Protein AF-A0A1K1LHS2-F1 (afdb_monomer)

Sequence (105 aa):
MDLEDQWKLARVIEHGNHTNLCVLIGCPDAESSQIQAETVSTGDPSLSGPLTGKPLRLRVMHIVEPEAAAFFSPRAFEKYILPAIHRLDKEAICQRMHDIRKKNG

Radius of gyration: 14.04 Å; Cα contacts (8 Å, |Δi|>4): 134; chains: 1; bounding box: 34×28×40 Å

pLDDT: mean 88.98, std 8.89, range [63.91, 98.31]

Secondary structure (DSSP, 8-state):
--HHHHHHHHHHHHHS-GGG-EEEE--SSHHHHHHHHHHHHT-BSSSSSTTBT-----EEEETTSGGGGGGS-HHHIIIIIHHHHTTS-HHHHHHHHHHHHHHH-

InterPro domains:
  IPR006812 Glycine reductase complex selenoprotein A [PF04723] (1-101)

Mean predicted aligned error: 4.36 Å

Organism: NCBI:txid901

Foldseek 3Di:
DDQVVLVVVLVCLVVDDQVPAEAEDEDQAQVRLLQVQCCQQQNHCDPDHPRHRDRSNHHYDYCLPPVNCVVDDVVCCVPPPVVSSVNGPSVSNVVSSVVNVVVRD

Structure (mmCIF, N/CA/C/O backbone):
data_AF-A0A1K1LHS2-F1
#
_entry.id   AF-A0A1K1LHS2-F1
#
loop_
_atom_site.group_PDB
_atom_site.id
_atom_site.type_symbol
_atom_site.label_atom_id
_atom_site.label_alt_id
_atom_site.label_comp_id
_atom_site.label_asym_id
_atom_site.label_entity_id
_atom_site.label_seq_id
_atom_site.pdbx_PDB_ins_code
_atom_site.Cartn_x
_atom_site.Cartn_y
_atom_site.Cartn_z
_atom_site.occupancy
_atom_site.B_iso_or_equiv
_atom_site.auth_seq_id
_atom_site.auth_comp_id
_atom_site.auth_asym_id
_atom_site.auth_atom_id
_atom_site.pdbx_PDB_model_num
ATOM 1 N N . MET A 1 1 ? 0.882 8.073 3.840 1.00 79.25 1 MET A N 1
ATOM 2 C CA . MET A 1 1 ? -0.439 8.678 3.612 1.00 79.25 1 MET A CA 1
ATOM 3 C C . MET A 1 1 ? -0.498 9.934 4.448 1.00 79.25 1 MET A C 1
ATOM 5 O O . MET A 1 1 ? -0.372 9.832 5.663 1.00 79.25 1 MET A O 1
ATOM 9 N N . ASP A 1 2 ? -0.554 11.096 3.810 1.00 86.00 2 ASP A N 1
ATOM 10 C CA . ASP A 1 2 ? -0.635 12.367 4.533 1.00 86.00 2 ASP A CA 1
ATOM 11 C C . ASP A 1 2 ? -2.085 12.696 4.932 1.00 86.00 2 ASP A C 1
ATOM 13 O O . ASP A 1 2 ? -3.017 11.946 4.637 1.00 86.00 2 ASP A O 1
ATOM 17 N N . LEU A 1 3 ? -2.288 13.816 5.633 1.00 86.25 3 LEU A N 1
ATOM 18 C CA . LEU A 1 3 ? -3.624 14.234 6.063 1.00 86.25 3 LEU A CA 1
ATOM 19 C C . LEU A 1 3 ? -4.553 14.544 4.882 1.00 86.25 3 LEU A C 1
ATOM 21 O O . LEU A 1 3 ? -5.756 14.314 4.988 1.00 86.25 3 LEU A O 1
ATOM 25 N N . GLU A 1 4 ? -4.032 15.060 3.769 1.00 88.62 4 GLU A N 1
ATOM 26 C CA . GLU A 1 4 ? -4.852 15.397 2.606 1.00 88.62 4 GLU A CA 1
ATOM 27 C C . GLU A 1 4 ? -5.422 14.128 1.957 1.00 88.62 4 GLU A C 1
ATOM 29 O O . GLU A 1 4 ? -6.622 14.063 1.666 1.00 88.62 4 GLU A O 1
ATOM 34 N N . ASP A 1 5 ? -4.593 13.097 1.802 1.00 86.88 5 ASP A N 1
ATOM 35 C CA . ASP A 1 5 ? -5.001 11.772 1.337 1.00 86.88 5 ASP A CA 1
ATOM 36 C C . ASP A 1 5 ? -6.062 11.159 2.254 1.00 86.88 5 ASP A C 1
ATOM 38 O O . ASP A 1 5 ? -7.081 10.642 1.784 1.00 86.88 5 ASP A O 1
ATOM 42 N N . GLN A 1 6 ? -5.862 11.266 3.570 1.00 86.31 6 GLN A N 1
ATOM 43 C CA . GLN A 1 6 ? -6.818 10.774 4.557 1.00 86.31 6 GLN A CA 1
ATOM 44 C C . GLN A 1 6 ? -8.182 11.465 4.432 1.00 86.31 6 GLN A C 1
ATOM 46 O O . GLN A 1 6 ? -9.217 10.796 4.472 1.00 86.31 6 GLN A O 1
ATOM 51 N N . TRP A 1 7 ? -8.211 12.787 4.234 1.00 88.50 7 TRP A N 1
ATOM 52 C CA . TRP A 1 7 ? -9.456 13.535 4.031 1.00 88.50 7 TRP A CA 1
ATOM 53 C C . TRP A 1 7 ? -10.158 13.158 2.729 1.00 88.50 7 TRP A C 1
ATOM 55 O O . TRP A 1 7 ? -11.381 12.999 2.715 1.00 88.50 7 TRP A O 1
ATOM 65 N N . LYS A 1 8 ? -9.410 12.984 1.636 1.00 88.62 8 LYS A N 1
ATOM 66 C CA . LYS A 1 8 ? -9.974 12.520 0.359 1.00 88.62 8 LYS A CA 1
ATOM 67 C C . LYS A 1 8 ? -10.607 11.143 0.516 1.00 88.62 8 LYS A C 1
ATOM 69 O O . LYS A 1 8 ? -11.744 10.947 0.088 1.00 88.62 8 LYS A O 1
ATOM 74 N N . LEU A 1 9 ? -9.904 10.219 1.169 1.00 87.62 9 LEU A N 1
ATOM 75 C CA . LEU A 1 9 ? -10.408 8.874 1.413 1.00 87.62 9 LEU A CA 1
ATOM 76 C C . LEU A 1 9 ? -11.663 8.902 2.294 1.00 87.62 9 LEU A C 1
ATOM 78 O O . LEU A 1 9 ? -12.662 8.295 1.925 1.00 87.62 9 LEU A O 1
ATOM 82 N N . ALA A 1 10 ? -11.657 9.662 3.392 1.00 86.94 10 ALA A N 1
ATOM 83 C CA . ALA A 1 10 ? -12.819 9.807 4.269 1.00 86.94 10 ALA A CA 1
ATOM 84 C C . ALA A 1 10 ? -14.063 10.304 3.512 1.00 86.94 10 ALA A C 1
ATOM 86 O O . ALA A 1 10 ? -15.142 9.741 3.672 1.00 86.94 10 ALA A O 1
ATOM 87 N N . ARG A 1 11 ? -13.910 11.281 2.607 1.00 86.94 11 ARG A N 1
ATOM 88 C CA . ARG A 1 11 ? -15.021 11.773 1.773 1.00 86.94 11 ARG A CA 1
ATOM 89 C C . ARG A 1 11 ? -15.536 10.722 0.789 1.00 86.94 11 ARG A C 1
ATOM 91 O O . ARG A 1 11 ? -16.742 10.605 0.596 1.00 86.94 11 ARG A O 1
ATOM 98 N N . VAL A 1 12 ? -14.647 9.951 0.158 1.00 87.25 12 VAL A N 1
ATOM 99 C CA . VAL A 1 12 ? -15.047 8.842 -0.734 1.00 87.25 12 VAL A CA 1
ATOM 100 C C . VAL A 1 12 ? -15.806 7.773 0.045 1.00 87.25 12 VAL A C 1
ATOM 102 O O . VAL A 1 12 ? -16.800 7.243 -0.446 1.00 87.25 12 VAL A O 1
ATOM 105 N N . ILE A 1 13 ? -15.351 7.484 1.262 1.00 84.81 13 ILE A N 1
ATOM 106 C CA . ILE A 1 13 ? -15.989 6.541 2.170 1.00 84.81 13 ILE A CA 1
ATOM 107 C C . ILE A 1 13 ? -17.397 7.019 2.563 1.00 84.81 13 ILE A C 1
ATOM 109 O O . ILE A 1 13 ? -18.343 6.254 2.427 1.00 84.81 13 ILE A O 1
ATOM 113 N N . GLU A 1 14 ? -17.556 8.274 2.996 1.00 83.38 14 GLU A N 1
ATOM 114 C CA . GLU A 1 14 ? -18.852 8.844 3.411 1.00 83.38 14 GLU A CA 1
ATOM 115 C C . GLU A 1 14 ? -19.908 8.824 2.298 1.00 83.38 14 GLU A C 1
ATOM 117 O O . GLU A 1 14 ? -21.099 8.658 2.565 1.00 83.38 14 GLU A O 1
ATOM 122 N N . HIS A 1 15 ? -19.484 8.994 1.045 1.00 79.06 15 HIS A N 1
ATOM 123 C CA . HIS A 1 15 ? -20.377 9.003 -0.114 1.00 79.06 15 HIS A CA 1
ATOM 124 C C . HIS A 1 15 ? -20.548 7.628 -0.781 1.00 79.06 15 HIS A C 1
ATOM 126 O O . HIS A 1 15 ? -21.400 7.479 -1.659 1.00 79.06 15 HIS A O 1
ATOM 132 N N . GLY A 1 16 ? -19.742 6.633 -0.405 1.00 68.88 16 GLY A N 1
ATOM 133 C CA . GLY A 1 16 ? -19.696 5.317 -1.035 1.00 68.88 16 GLY A CA 1
ATOM 134 C C . GLY A 1 16 ? -20.267 4.204 -0.157 1.00 68.88 16 GLY A C 1
ATOM 135 O O . GLY A 1 16 ? -20.295 4.285 1.066 1.00 68.88 16 GLY A O 1
ATOM 136 N N . ASN A 1 17 ? -20.678 3.096 -0.778 1.00 67.69 17 ASN A N 1
ATOM 137 C CA . ASN A 1 17 ? -20.906 1.864 -0.027 1.00 67.69 17 ASN A CA 1
ATOM 138 C C . ASN A 1 17 ? -19.550 1.182 0.222 1.00 67.69 17 ASN A C 1
ATOM 140 O O . ASN A 1 17 ? -18.947 0.642 -0.711 1.00 67.69 17 ASN A O 1
ATOM 144 N N . HIS A 1 18 ? -19.079 1.216 1.471 1.00 66.88 18 HIS A N 1
ATOM 145 C CA . HIS A 1 18 ? -17.769 0.712 1.908 1.00 66.88 18 HIS A CA 1
ATOM 146 C C . HIS A 1 18 ? -17.432 -0.694 1.380 1.00 66.88 18 HIS A C 1
ATOM 148 O O . HIS A 1 18 ? -16.271 -0.988 1.107 1.00 66.88 18 HIS A O 1
ATOM 154 N N . THR A 1 19 ? -18.433 -1.564 1.197 1.00 69.62 19 THR A N 1
ATOM 155 C CA . THR A 1 19 ? -18.234 -2.957 0.760 1.00 69.62 19 THR A CA 1
ATOM 156 C C . THR A 1 19 ? -17.683 -3.084 -0.663 1.00 69.62 19 THR A C 1
ATOM 158 O O . THR A 1 19 ? -17.058 -4.092 -0.997 1.00 69.62 19 THR A O 1
ATOM 161 N N . ASN A 1 20 ? -17.878 -2.063 -1.502 1.00 79.62 20 ASN A N 1
ATOM 162 C CA . ASN A 1 20 ? -17.435 -2.059 -2.898 1.00 79.62 20 ASN A CA 1
ATOM 163 C C . ASN A 1 20 ? -16.150 -1.255 -3.128 1.00 79.62 20 ASN A C 1
ATOM 165 O O . ASN A 1 20 ? -15.721 -1.117 -4.272 1.00 79.62 20 ASN A O 1
ATOM 169 N N . LEU A 1 21 ? -15.518 -0.746 -2.069 1.00 85.81 21 LEU A N 1
ATOM 170 C CA . LEU A 1 21 ? -14.279 0.016 -2.173 1.00 85.81 21 LEU A CA 1
ATOM 171 C C . LEU A 1 21 ? -13.054 -0.886 -1.968 1.00 85.81 21 LEU A C 1
ATOM 173 O O . LEU A 1 21 ? -13.030 -1.767 -1.105 1.00 85.81 21 LEU A O 1
ATOM 177 N N . CYS A 1 22 ? -12.025 -0.650 -2.780 1.00 88.38 22 CYS A N 1
ATOM 178 C CA . CYS A 1 22 ? -10.698 -1.234 -2.629 1.00 88.38 22 CYS A CA 1
ATOM 179 C C . CYS A 1 22 ? -9.665 -0.117 -2.753 1.00 88.38 22 CYS A C 1
ATOM 181 O O . CYS A 1 22 ? -9.714 0.668 -3.701 1.00 88.38 22 CYS A O 1
ATOM 183 N N . VAL A 1 23 ? -8.731 -0.053 -1.811 1.00 91.56 23 VAL A N 1
ATOM 184 C CA . VAL A 1 23 ? -7.595 0.865 -1.863 1.00 91.56 23 VAL A CA 1
ATOM 185 C C . VAL A 1 23 ? -6.448 0.159 -2.571 1.00 91.56 23 VAL A C 1
ATOM 187 O O . VAL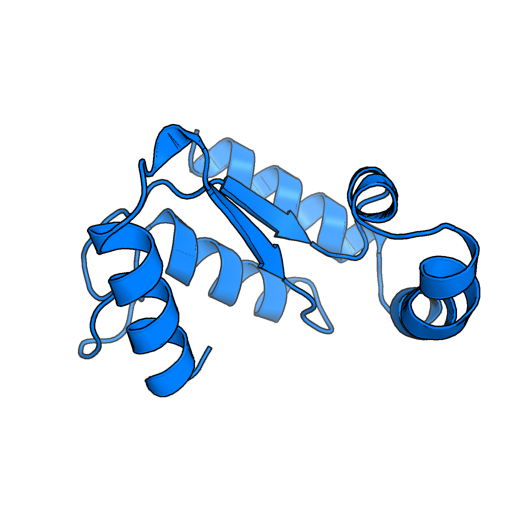 A 1 23 ? -6.039 -0.932 -2.175 1.00 91.56 23 VAL A O 1
ATOM 190 N N . LEU A 1 24 ? -5.940 0.785 -3.624 1.00 94.44 24 LEU A N 1
ATOM 191 C CA . LEU A 1 24 ? -4.751 0.341 -4.335 1.00 94.44 24 LEU A CA 1
ATOM 192 C C . LEU A 1 24 ? -3.562 1.194 -3.885 1.00 94.44 24 LEU A C 1
ATOM 194 O O . LEU A 1 24 ? -3.578 2.409 -4.076 1.00 94.44 24 LEU A O 1
ATOM 198 N N . ILE A 1 25 ? -2.547 0.563 -3.298 1.00 95.12 25 ILE A N 1
ATOM 199 C CA . ILE A 1 25 ? -1.335 1.231 -2.803 1.00 95.12 25 ILE A CA 1
ATOM 200 C C . ILE A 1 25 ? -0.110 0.890 -3.661 1.00 95.12 25 ILE A C 1
ATOM 202 O O . ILE A 1 25 ? -0.087 -0.116 -4.372 1.00 95.12 25 ILE A O 1
ATOM 206 N N . GLY A 1 26 ? 0.914 1.742 -3.602 1.00 95.00 26 GLY A N 1
ATOM 207 C CA . GLY A 1 26 ? 2.147 1.617 -4.388 1.00 95.00 26 GLY A CA 1
ATOM 208 C C . GLY A 1 26 ? 3.385 2.028 -3.602 1.00 95.00 26 GLY A C 1
ATOM 209 O O . GLY A 1 26 ? 4.172 2.847 -4.071 1.00 95.00 26 GLY A O 1
ATOM 210 N N . CYS A 1 27 ? 3.513 1.504 -2.387 1.00 95.69 27 CYS A N 1
ATOM 211 C CA . CYS A 1 27 ? 4.657 1.735 -1.518 1.00 95.69 27 CYS A CA 1
ATOM 212 C C . CYS A 1 27 ? 5.932 1.060 -2.068 1.00 95.69 27 CYS A C 1
ATOM 214 O O . CYS A 1 27 ? 5.855 0.068 -2.795 1.00 95.69 27 CYS A O 1
ATOM 216 N N . PRO A 1 28 ? 7.124 1.592 -1.751 1.00 96.00 28 PRO A N 1
ATOM 217 C CA . PRO A 1 28 ? 8.379 1.064 -2.284 1.00 96.00 28 PRO A CA 1
ATOM 218 C C . PRO A 1 28 ? 8.860 -0.229 -1.606 1.00 96.00 28 PRO A C 1
ATOM 220 O O . PRO A 1 28 ? 9.701 -0.924 -2.172 1.00 96.00 28 PRO A O 1
ATOM 223 N N . ASP A 1 29 ? 8.361 -0.565 -0.417 1.00 97.25 29 ASP A N 1
ATOM 224 C CA . ASP A 1 29 ? 8.842 -1.701 0.373 1.00 97.25 29 ASP A CA 1
ATOM 225 C C . ASP A 1 29 ? 7.729 -2.318 1.241 1.00 97.25 29 ASP A C 1
ATOM 227 O O . ASP A 1 29 ? 6.620 -1.787 1.350 1.00 97.25 29 ASP A O 1
ATOM 231 N N . ALA A 1 30 ? 8.017 -3.472 1.848 1.00 97.62 30 ALA A N 1
ATOM 232 C CA . ALA A 1 30 ? 7.049 -4.229 2.636 1.00 97.62 30 ALA A CA 1
ATOM 233 C C . ALA A 1 30 ? 6.604 -3.503 3.921 1.00 97.62 30 ALA A C 1
ATOM 235 O O . ALA A 1 30 ? 5.437 -3.597 4.304 1.00 97.62 30 ALA A O 1
ATOM 236 N N . GLU A 1 31 ? 7.498 -2.775 4.589 1.00 96.06 31 GLU A N 1
ATOM 237 C CA . GLU A 1 31 ? 7.194 -2.074 5.839 1.00 96.06 31 GLU A CA 1
ATOM 238 C C . GLU A 1 31 ? 6.280 -0.873 5.581 1.00 96.06 31 GLU A C 1
ATOM 240 O O . GLU A 1 31 ? 5.218 -0.747 6.196 1.00 96.06 31 GLU A O 1
ATOM 245 N N . SER A 1 32 ? 6.622 -0.038 4.601 1.00 95.06 32 SER A N 1
ATOM 246 C CA . SER A 1 32 ? 5.790 1.098 4.202 1.00 95.06 32 SER A CA 1
ATOM 247 C C . SER A 1 32 ? 4.450 0.655 3.603 1.00 95.06 32 SER A C 1
ATOM 249 O O . SER A 1 32 ? 3.428 1.314 3.825 1.00 95.06 32 SER A O 1
ATOM 251 N N . SER A 1 33 ? 4.414 -0.485 2.901 1.00 96.31 33 SER A N 1
ATOM 252 C CA . SER A 1 33 ? 3.166 -1.126 2.455 1.00 96.31 33 SER A CA 1
ATOM 253 C C . SER A 1 33 ? 2.287 -1.524 3.634 1.00 96.31 33 SER A C 1
ATOM 255 O O . SER A 1 33 ? 1.086 -1.251 3.614 1.00 96.31 33 SER A O 1
ATOM 257 N N . GLN A 1 34 ? 2.880 -2.119 4.676 1.00 94.75 34 GLN A N 1
ATOM 258 C CA . GLN A 1 34 ? 2.138 -2.503 5.870 1.00 94.75 34 GLN A CA 1
ATOM 259 C C . GLN A 1 34 ? 1.488 -1.302 6.535 1.00 94.75 34 GLN A C 1
ATOM 261 O O . GLN A 1 34 ? 0.290 -1.342 6.807 1.00 94.75 34 GLN A O 1
ATOM 266 N N . ILE A 1 35 ? 2.266 -0.252 6.786 1.00 92.69 35 ILE A N 1
ATOM 267 C CA . ILE A 1 35 ? 1.780 0.931 7.497 1.00 92.69 35 ILE A CA 1
ATOM 268 C C . ILE A 1 35 ? 0.568 1.514 6.765 1.00 92.69 35 ILE A C 1
ATOM 270 O O . ILE A 1 35 ? -0.467 1.748 7.381 1.00 92.69 35 ILE A O 1
ATOM 274 N N . GLN A 1 36 ? 0.649 1.683 5.439 1.00 92.06 36 GLN A N 1
ATOM 275 C CA . GLN A 1 36 ? -0.485 2.207 4.674 1.00 92.06 36 GLN A CA 1
ATOM 276 C C . GLN A 1 36 ? -1.680 1.253 4.649 1.00 92.06 36 GLN A C 1
ATOM 278 O O . GLN A 1 36 ? -2.816 1.714 4.753 1.00 92.06 36 GLN A O 1
ATOM 283 N N . ALA A 1 37 ? -1.441 -0.055 4.526 1.00 92.94 37 ALA A N 1
ATOM 284 C CA . ALA A 1 37 ? -2.497 -1.057 4.569 1.00 92.94 37 ALA A CA 1
ATOM 285 C C . ALA A 1 37 ? -3.252 -1.023 5.905 1.00 92.94 37 ALA A C 1
ATOM 287 O O . ALA A 1 37 ? -4.480 -0.974 5.896 1.00 92.94 37 ALA A O 1
ATOM 288 N N . GLU A 1 38 ? -2.536 -0.970 7.031 1.00 90.94 38 GLU A N 1
ATOM 289 C CA . GLU A 1 38 ? -3.123 -0.863 8.370 1.00 90.94 38 GLU A CA 1
ATOM 290 C C . GLU A 1 38 ? -3.874 0.468 8.550 1.00 90.94 38 GLU A C 1
ATOM 292 O O . GLU A 1 38 ? -5.024 0.455 9.000 1.00 90.94 38 GLU A O 1
ATOM 297 N N . THR A 1 39 ? -3.313 1.597 8.096 1.00 90.00 39 THR A N 1
ATOM 298 C CA . THR A 1 39 ? -3.990 2.908 8.132 1.00 90.00 39 THR A CA 1
ATOM 299 C C . THR A 1 39 ? -5.364 2.869 7.457 1.00 90.00 39 THR A C 1
ATOM 301 O O . THR A 1 39 ? -6.334 3.397 8.001 1.00 90.00 39 THR A O 1
ATOM 304 N N . VAL A 1 40 ? -5.486 2.226 6.291 1.00 88.88 40 VAL A N 1
ATOM 305 C CA . VAL A 1 40 ? -6.758 2.193 5.546 1.00 88.88 40 VAL A CA 1
ATOM 306 C C . VAL A 1 40 ? -7.689 1.049 5.947 1.00 88.88 40 VAL A C 1
ATOM 308 O O . VAL A 1 40 ? -8.877 1.112 5.640 1.00 88.88 40 VAL A O 1
ATOM 311 N N . SER A 1 41 ? -7.197 0.005 6.618 1.00 86.62 41 SER A N 1
ATOM 312 C CA . SER A 1 41 ? -8.032 -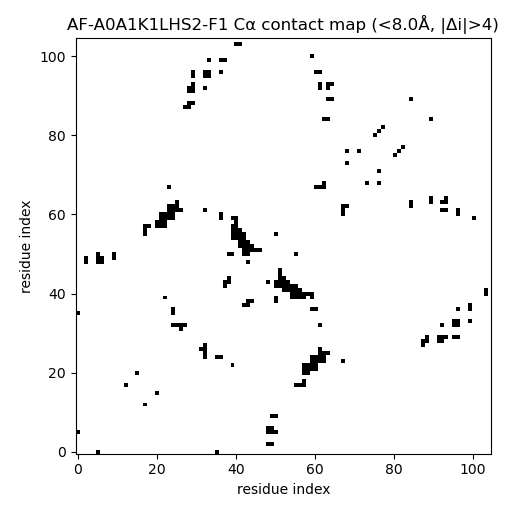1.120 7.060 1.00 86.62 41 SER A CA 1
ATOM 313 C C . SER A 1 41 ? -8.502 -0.966 8.504 1.00 86.62 41 SER A C 1
ATOM 315 O O . SER A 1 41 ? -9.698 -1.083 8.790 1.00 86.62 41 SER A O 1
ATOM 317 N N . THR A 1 42 ? -7.564 -0.712 9.416 1.00 86.06 42 THR A N 1
ATOM 318 C CA . THR A 1 42 ? -7.785 -0.672 10.869 1.00 86.06 42 THR A CA 1
ATOM 319 C C . THR A 1 42 ? -7.841 0.746 11.426 1.00 86.06 42 THR A C 1
ATOM 321 O O . THR A 1 42 ? -8.272 0.924 12.564 1.00 86.06 42 THR A O 1
ATOM 324 N N . GLY A 1 43 ? -7.487 1.736 10.608 1.00 86.06 43 GLY A N 1
ATOM 325 C CA . GLY A 1 43 ? -7.426 3.138 10.990 1.00 86.06 43 GLY A CA 1
ATOM 326 C C . GLY A 1 43 ? -5.991 3.585 11.235 1.00 86.06 43 GLY A C 1
ATOM 327 O O . GLY A 1 43 ? -5.098 2.774 11.486 1.00 86.06 43 GLY A O 1
ATOM 328 N N . ASP A 1 44 ? -5.776 4.893 11.143 1.00 84.12 44 ASP A N 1
ATOM 329 C CA . ASP A 1 44 ? -4.462 5.486 11.369 1.00 84.12 44 ASP A CA 1
ATOM 330 C C . ASP A 1 44 ? -4.077 5.378 12.861 1.00 84.12 44 ASP A C 1
ATOM 332 O O . ASP A 1 44 ? -4.897 5.740 13.716 1.00 84.12 44 ASP A O 1
ATOM 336 N N . PRO A 1 45 ? -2.870 4.877 13.202 1.00 72.50 45 PRO A N 1
ATOM 337 C CA . PRO A 1 45 ? -2.430 4.731 14.591 1.00 72.50 45 PRO A CA 1
ATOM 338 C C . PRO A 1 45 ? -2.038 6.062 15.252 1.00 72.50 45 PRO A C 1
ATOM 340 O O . PRO A 1 45 ? -1.800 6.097 16.461 1.00 72.50 45 PRO A O 1
ATOM 343 N N . SER A 1 46 ? -1.928 7.150 14.488 1.00 76.19 46 SER A N 1
ATOM 344 C CA . SER A 1 46 ? -1.664 8.479 15.033 1.00 76.19 46 SER A CA 1
ATOM 345 C C . SER A 1 46 ? -2.865 9.034 15.803 1.00 76.19 46 SER A C 1
ATOM 347 O O . SER A 1 46 ? -4.003 8.586 15.669 1.00 76.19 46 SER A O 1
ATOM 349 N N . LEU A 1 47 ? -2.608 10.054 16.625 1.00 65.06 47 LEU A N 1
ATOM 350 C CA . LEU A 1 47 ? -3.617 10.693 17.475 1.00 65.06 47 LEU A CA 1
ATOM 351 C C . LEU A 1 47 ? -4.491 11.721 16.732 1.00 65.06 47 LEU A C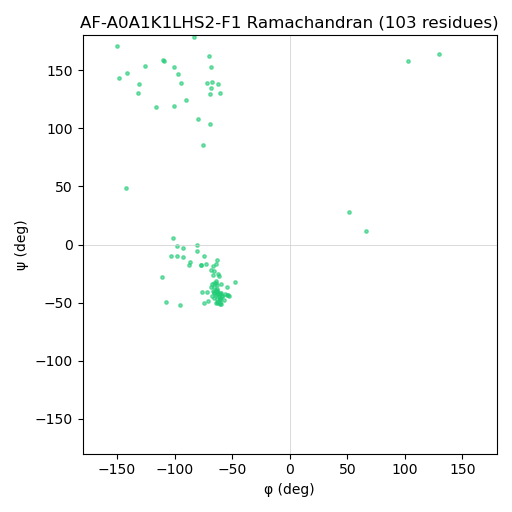 1
ATOM 353 O O . LEU A 1 47 ? -5.347 12.344 17.361 1.00 65.06 47 LEU A O 1
ATOM 357 N N . SER A 1 48 ? -4.274 11.950 15.433 1.00 76.00 48 SER A N 1
ATOM 358 C CA . SER A 1 48 ? -4.984 12.984 14.679 1.00 76.00 48 SER A CA 1
ATOM 359 C C . SER A 1 48 ? -5.187 12.624 13.209 1.00 76.00 48 SER A C 1
ATOM 361 O O . SER A 1 48 ? -4.316 12.070 12.552 1.00 76.00 48 SER A O 1
ATOM 363 N N . GLY A 1 49 ? -6.346 13.010 12.678 1.00 78.56 49 GLY A N 1
ATOM 364 C CA . GLY A 1 49 ? -6.718 12.765 11.289 1.00 78.56 49 GLY A CA 1
ATOM 365 C C . GLY A 1 49 ? -8.105 12.137 11.174 1.00 78.56 49 GLY A C 1
ATOM 366 O O . GLY A 1 49 ? -8.670 11.656 12.159 1.00 78.56 49 GLY A O 1
ATOM 367 N N . PRO A 1 50 ? -8.705 12.157 9.977 1.00 80.44 50 PRO A N 1
ATOM 368 C CA . PRO A 1 50 ? -10.063 11.659 9.781 1.00 80.44 50 PRO A CA 1
ATOM 369 C C . PRO A 1 50 ? -10.163 10.126 9.838 1.00 80.44 50 PRO A C 1
ATOM 371 O O . PRO A 1 50 ? -11.265 9.605 10.014 1.00 80.44 50 PRO A O 1
ATOM 374 N N . LEU A 1 51 ? -9.041 9.401 9.716 1.00 82.50 51 LEU A N 1
ATOM 375 C CA . LEU A 1 51 ? -9.003 7.933 9.789 1.00 82.50 51 LEU A CA 1
ATOM 376 C C . LEU A 1 51 ? -8.594 7.398 11.173 1.00 82.50 51 LEU A C 1
ATOM 378 O O . LEU A 1 51 ? -8.555 6.182 11.366 1.00 82.50 51 LEU A O 1
ATOM 382 N N . THR A 1 52 ? -8.288 8.270 12.139 1.00 79.69 52 THR A N 1
ATOM 383 C CA . THR A 1 52 ? -7.848 7.870 13.482 1.00 79.69 52 THR A CA 1
ATOM 384 C C . THR A 1 52 ? -8.913 7.042 14.201 1.00 79.69 52 THR A C 1
ATOM 386 O O . THR A 1 52 ? -10.077 7.440 14.299 1.00 79.69 52 THR A O 1
ATOM 389 N N . GLY A 1 53 ? -8.503 5.893 14.746 1.00 68.62 53 GLY A N 1
ATOM 390 C CA . GLY A 1 53 ? -9.308 5.090 15.677 1.00 68.62 53 GLY A CA 1
ATOM 391 C C . GLY A 1 53 ? -10.574 4.450 15.094 1.00 68.62 53 GLY A C 1
ATOM 392 O O . GLY A 1 53 ? -11.402 3.949 15.857 1.00 68.62 53 GLY A O 1
ATOM 393 N N . LYS A 1 54 ? -10.754 4.457 13.766 1.00 71.00 54 LYS A N 1
ATOM 394 C CA . LYS A 1 54 ? -11.912 3.851 13.097 1.00 71.00 54 LYS A CA 1
ATOM 395 C C . LYS A 1 54 ? -11.471 2.689 12.203 1.00 71.00 54 LYS A C 1
ATOM 397 O O . LYS A 1 54 ? -10.777 2.931 11.219 1.00 71.00 54 LYS A O 1
ATOM 402 N N . PRO A 1 55 ? -11.923 1.448 12.458 1.00 75.31 55 PRO A N 1
ATOM 403 C CA . PRO A 1 55 ? -11.729 0.361 11.510 1.00 75.31 55 PRO A CA 1
ATOM 404 C C . PRO A 1 55 ? -12.600 0.615 10.276 1.00 75.31 55 PRO A C 1
ATOM 406 O O . PRO A 1 55 ? -13.817 0.430 10.305 1.00 75.31 55 PRO A O 1
ATOM 409 N N . LEU A 1 56 ? -11.975 1.057 9.186 1.00 76.62 56 LEU A N 1
ATOM 410 C CA . LEU A 1 56 ? -12.659 1.389 7.932 1.00 76.62 56 LEU A CA 1
ATOM 411 C C . LEU A 1 56 ? -13.048 0.133 7.141 1.00 76.62 56 LEU A C 1
ATOM 413 O O . LEU A 1 56 ? -13.904 0.211 6.258 1.00 76.62 56 LEU A O 1
ATOM 417 N N . ARG A 1 57 ? -12.422 -1.013 7.467 1.00 77.62 57 ARG A N 1
ATOM 418 C CA . ARG A 1 57 ? -12.641 -2.334 6.849 1.00 77.62 57 ARG A CA 1
ATOM 419 C C . ARG A 1 57 ? -12.549 -2.310 5.321 1.00 77.62 57 ARG A C 1
ATOM 421 O O . ARG A 1 57 ? -13.178 -3.119 4.641 1.00 77.62 57 ARG A O 1
ATOM 428 N N . LEU A 1 58 ? -11.765 -1.381 4.779 1.00 86.44 58 LEU A N 1
ATOM 429 C CA . LEU A 1 58 ? -11.516 -1.320 3.350 1.00 86.44 58 LEU A CA 1
ATOM 430 C C . LEU A 1 58 ? -10.615 -2.477 2.940 1.00 86.44 58 LEU A C 1
ATOM 432 O O . LEU A 1 58 ? -9.633 -2.797 3.615 1.00 86.44 58 LEU A O 1
ATOM 436 N N . ARG A 1 59 ? -10.932 -3.082 1.795 1.00 88.25 59 ARG A N 1
ATOM 437 C CA . ARG A 1 59 ? -9.995 -3.991 1.139 1.00 88.25 59 ARG A CA 1
ATOM 438 C C . ARG A 1 59 ? -8.803 -3.184 0.646 1.00 88.25 59 ARG A C 1
ATOM 440 O O . ARG A 1 59 ? -8.976 -2.084 0.125 1.00 88.25 59 ARG A O 1
ATOM 447 N N . VAL A 1 60 ? -7.609 -3.745 0.789 1.00 92.19 60 VAL A N 1
ATOM 448 C CA . VAL A 1 60 ? -6.365 -3.124 0.338 1.00 92.19 60 VAL A CA 1
ATOM 449 C C . VAL A 1 60 ? -5.539 -4.108 -0.479 1.00 92.19 60 VAL A C 1
ATOM 451 O O . VAL A 1 60 ? -5.435 -5.294 -0.148 1.00 92.19 60 VAL A O 1
ATOM 454 N N . MET A 1 61 ? -4.964 -3.604 -1.562 1.00 95.00 61 MET A N 1
ATOM 455 C CA . MET A 1 61 ? -4.139 -4.356 -2.496 1.00 95.00 61 MET A CA 1
ATOM 456 C C . MET A 1 61 ? -2.968 -3.486 -2.946 1.00 95.00 61 MET A C 1
ATOM 458 O O . MET A 1 61 ? -3.093 -2.265 -3.050 1.00 95.00 61 MET A O 1
ATOM 462 N N . HIS A 1 62 ? -1.828 -4.104 -3.212 1.00 97.25 62 HIS A N 1
ATOM 463 C CA . HIS A 1 62 ? -0.640 -3.429 -3.706 1.00 97.25 62 HIS A CA 1
ATOM 464 C C . HIS A 1 62 ? -0.524 -3.546 -5.227 1.00 97.25 62 HIS A C 1
ATOM 466 O O . HIS A 1 62 ? -0.839 -4.576 -5.813 1.00 97.25 62 HIS A O 1
ATOM 472 N N . ILE A 1 63 ? 0.014 -2.518 -5.880 1.00 97.44 63 ILE A N 1
ATOM 473 C CA . ILE A 1 63 ? 0.215 -2.467 -7.339 1.00 97.44 63 ILE A CA 1
ATOM 474 C C . ILE A 1 63 ? 1.181 -3.527 -7.891 1.00 97.44 63 ILE A C 1
ATOM 476 O O . ILE A 1 63 ? 1.260 -3.733 -9.098 1.00 97.44 63 ILE A O 1
ATOM 480 N N . VAL A 1 64 ? 1.938 -4.184 -7.011 1.00 97.31 64 VAL A N 1
ATOM 481 C CA . VAL A 1 64 ? 2.877 -5.255 -7.383 1.00 97.31 64 VAL A CA 1
ATOM 482 C C . VAL A 1 64 ? 2.197 -6.622 -7.431 1.00 97.31 64 VAL A C 1
ATOM 484 O O . VAL A 1 64 ? 2.771 -7.550 -7.997 1.00 97.31 64 VAL A O 1
ATOM 487 N N . GLU A 1 65 ? 0.999 -6.745 -6.851 1.00 96.44 65 GLU A N 1
ATOM 488 C CA . GLU A 1 65 ? 0.216 -7.976 -6.888 1.00 96.44 65 GLU A CA 1
ATOM 489 C C . GLU A 1 65 ? -0.257 -8.231 -8.330 1.00 96.44 65 GLU A C 1
ATOM 491 O O . GLU A 1 65 ? -0.721 -7.294 -8.989 1.00 96.44 65 GLU A O 1
ATOM 496 N N . PRO A 1 66 ? -0.144 -9.464 -8.857 1.00 92.81 66 PRO A N 1
ATOM 497 C CA . PRO A 1 66 ? -0.505 -9.770 -10.243 1.00 92.81 66 PRO A CA 1
ATOM 498 C C . PRO A 1 66 ? -1.935 -9.358 -10.616 1.00 92.81 66 PRO A C 1
ATOM 500 O O . PRO A 1 66 ? -2.182 -8.872 -11.722 1.00 92.81 66 PRO A O 1
ATOM 503 N N . GLU A 1 67 ? -2.871 -9.498 -9.681 1.00 93.25 67 GLU A N 1
ATOM 504 C CA . GLU A 1 67 ? -4.278 -9.136 -9.830 1.00 93.25 67 GLU A CA 1
ATOM 505 C C . GLU A 1 67 ? -4.463 -7.634 -10.084 1.00 93.25 67 GLU A C 1
ATOM 507 O O . GLU A 1 67 ? -5.430 -7.232 -10.735 1.00 93.25 67 GLU A O 1
ATOM 512 N N . ALA A 1 68 ? -3.518 -6.795 -9.643 1.00 94.06 68 ALA A N 1
ATOM 513 C CA . ALA A 1 68 ? -3.595 -5.354 -9.828 1.00 94.06 68 ALA A CA 1
ATOM 514 C C . ALA A 1 68 ? -3.498 -4.928 -11.297 1.00 94.06 68 ALA A C 1
ATOM 516 O O . ALA A 1 68 ? -4.050 -3.893 -11.674 1.00 94.06 68 ALA A O 1
ATOM 517 N N . ALA A 1 69 ? -2.859 -5.731 -12.151 1.00 92.62 69 ALA A N 1
ATOM 518 C CA . ALA A 1 69 ? -2.753 -5.433 -13.577 1.00 92.62 69 ALA A CA 1
ATOM 519 C C . ALA A 1 69 ? -4.127 -5.368 -14.271 1.00 92.62 69 ALA A C 1
ATOM 521 O O . ALA A 1 69 ? -4.284 -4.627 -15.241 1.00 92.62 69 ALA A O 1
ATOM 522 N N . ALA A 1 70 ? -5.139 -6.074 -13.750 1.00 93.50 70 ALA A N 1
ATOM 523 C CA . ALA A 1 70 ? -6.486 -6.104 -14.320 1.00 93.50 70 ALA A CA 1
ATOM 524 C C . ALA A 1 70 ? -7.223 -4.751 -14.245 1.00 93.50 70 ALA A C 1
ATOM 526 O O . ALA A 1 70 ? -8.180 -4.538 -14.988 1.00 93.50 70 ALA A O 1
ATOM 527 N N . PHE A 1 71 ? -6.779 -3.822 -13.388 1.00 91.56 71 PHE A N 1
ATOM 528 C CA . PHE A 1 71 ? -7.371 -2.481 -13.271 1.00 91.56 71 PHE A CA 1
ATOM 529 C C . PHE A 1 71 ? -6.891 -1.500 -14.347 1.00 91.56 71 PHE A C 1
ATOM 531 O O . PHE A 1 71 ? -7.389 -0.376 -14.427 1.00 91.56 71 PHE A O 1
ATOM 538 N N . PHE A 1 72 ? -5.928 -1.899 -15.179 1.00 94.19 72 PHE A N 1
ATOM 539 C CA . PHE A 1 72 ? -5.271 -1.019 -16.135 1.00 94.19 72 PHE A CA 1
ATOM 540 C C . PHE A 1 72 ? -5.341 -1.589 -17.547 1.00 94.19 72 PHE A C 1
ATOM 542 O O . PHE A 1 72 ? -5.373 -2.799 -17.760 1.00 94.19 72 PHE A O 1
ATOM 549 N N . SER A 1 73 ? -5.292 -0.710 -18.552 1.00 97.44 73 SER A N 1
ATOM 550 C CA . SER A 1 73 ? -5.042 -1.187 -19.914 1.00 97.44 73 SER A CA 1
ATOM 551 C C . SER A 1 73 ? -3.658 -1.857 -19.975 1.00 97.44 73 SER A C 1
ATOM 553 O O . SER A 1 73 ? -2.706 -1.281 -19.432 1.00 97.44 73 SER A O 1
ATOM 555 N N . PRO A 1 74 ? -3.496 -3.000 -20.672 1.00 96.75 74 PRO A N 1
ATOM 556 C CA . PRO A 1 74 ? -2.215 -3.708 -20.729 1.00 96.75 74 PRO A CA 1
ATOM 557 C C . PRO A 1 74 ? -1.066 -2.810 -21.197 1.00 96.75 74 PRO A C 1
ATOM 559 O O . PRO A 1 74 ? -0.011 -2.752 -20.573 1.00 96.75 74 PRO A O 1
ATOM 562 N N . ARG A 1 75 ? -1.322 -2.002 -22.235 1.00 97.50 75 ARG A N 1
ATOM 563 C CA . ARG A 1 75 ? -0.346 -1.057 -22.787 1.00 97.50 75 ARG A CA 1
ATOM 564 C C . ARG A 1 75 ? 0.068 0.025 -21.786 1.00 97.50 75 ARG A C 1
ATOM 566 O O . ARG A 1 75 ? 1.234 0.409 -21.759 1.00 97.50 75 ARG A O 1
ATOM 573 N N . ALA A 1 76 ? -0.866 0.556 -20.993 1.00 96.19 76 ALA A N 1
ATOM 574 C CA . ALA A 1 76 ? -0.528 1.552 -19.976 1.00 96.19 76 ALA A CA 1
ATOM 575 C C . ALA A 1 76 ? 0.233 0.918 -18.808 1.00 96.19 76 ALA A C 1
ATOM 577 O O . ALA A 1 76 ? 1.209 1.502 -18.341 1.00 96.19 76 ALA A O 1
ATOM 578 N N . PHE A 1 77 ? -0.172 -0.276 -18.373 1.00 96.38 77 PHE A N 1
ATOM 579 C CA . PHE A 1 77 ? 0.507 -0.995 -17.300 1.00 96.38 77 PHE A CA 1
ATOM 580 C C . PHE A 1 77 ? 1.959 -1.297 -17.673 1.00 96.38 77 PHE A C 1
ATOM 582 O O . PHE A 1 77 ? 2.873 -0.917 -16.945 1.00 96.38 77 PHE A O 1
ATOM 589 N N . GLU A 1 78 ? 2.178 -1.887 -18.848 1.00 96.81 78 GLU A N 1
ATOM 590 C CA . GLU A 1 78 ? 3.509 -2.210 -19.363 1.00 96.81 78 GLU A CA 1
ATOM 591 C C . GLU A 1 78 ? 4.393 -0.966 -19.512 1.00 96.81 78 GLU A C 1
ATOM 593 O O . GLU A 1 78 ? 5.567 -0.989 -19.155 1.00 96.81 78 GLU A O 1
ATOM 598 N N . LYS A 1 79 ? 3.833 0.145 -20.002 1.00 97.44 79 LYS A N 1
ATOM 599 C CA . LYS A 1 79 ? 4.605 1.366 -20.246 1.00 97.44 79 LYS A CA 1
ATOM 600 C C . LYS A 1 79 ? 4.931 2.146 -18.971 1.00 97.44 79 LYS A C 1
ATOM 602 O O . LYS A 1 79 ? 6.025 2.696 -18.869 1.00 97.44 79 LYS A O 1
ATOM 607 N N . TYR A 1 80 ? 3.983 2.261 -18.043 1.00 96.31 80 TYR A N 1
ATOM 608 C CA . TYR A 1 80 ? 4.070 3.226 -16.940 1.00 96.31 80 TYR A CA 1
ATOM 609 C C . TYR A 1 80 ? 4.269 2.589 -15.564 1.00 96.31 80 TYR A C 1
ATOM 611 O O . TYR A 1 80 ? 4.867 3.218 -14.697 1.00 96.31 80 TYR A O 1
ATOM 619 N N . ILE A 1 81 ? 3.797 1.360 -15.354 1.00 95.88 81 ILE A N 1
ATOM 620 C CA . ILE A 1 81 ? 3.773 0.724 -14.028 1.00 95.88 81 ILE A CA 1
ATOM 621 C C . ILE A 1 81 ? 4.828 -0.376 -13.944 1.00 95.88 81 ILE A C 1
ATOM 623 O O . ILE A 1 81 ? 5.650 -0.381 -13.026 1.00 95.88 81 ILE A O 1
ATOM 627 N N . LEU A 1 82 ? 4.856 -1.266 -14.937 1.00 95.94 82 LEU A N 1
ATOM 628 C CA . LEU A 1 82 ? 5.730 -2.434 -14.975 1.00 95.94 82 LEU A CA 1
ATOM 629 C C . LEU A 1 82 ? 7.222 -2.098 -14.761 1.00 95.94 82 LEU A C 1
ATOM 631 O O . LEU A 1 82 ? 7.854 -2.756 -13.931 1.00 95.94 82 LEU A O 1
ATOM 635 N N . PRO A 1 83 ? 7.798 -1.049 -15.390 1.00 96.81 83 PRO A N 1
ATOM 636 C CA . PRO A 1 83 ? 9.201 -0.703 -15.179 1.00 96.81 83 PRO A CA 1
ATOM 637 C C . PRO A 1 83 ? 9.489 -0.268 -13.741 1.00 96.81 83 PRO A C 1
ATOM 639 O O . PRO A 1 83 ? 10.598 -0.475 -13.254 1.00 96.81 83 PRO A O 1
ATOM 642 N N . ALA A 1 84 ? 8.512 0.350 -13.067 1.00 95.50 84 ALA A N 1
ATOM 643 C CA . ALA A 1 84 ? 8.652 0.789 -11.686 1.00 95.50 84 ALA A CA 1
ATOM 644 C C . ALA A 1 84 ? 8.602 -0.389 -10.717 1.00 95.50 84 ALA A C 1
ATOM 646 O O . ALA A 1 84 ? 9.518 -0.549 -9.912 1.00 95.50 84 ALA A O 1
ATOM 647 N N . ILE A 1 85 ? 7.595 -1.252 -10.849 1.00 95.50 85 ILE A N 1
ATOM 648 C CA . ILE A 1 85 ? 7.431 -2.402 -9.953 1.00 95.50 85 ILE A CA 1
ATOM 649 C C . ILE A 1 85 ? 8.525 -3.461 -10.128 1.00 95.50 85 ILE A C 1
ATOM 651 O O . ILE A 1 85 ? 8.770 -4.224 -9.204 1.00 95.50 85 ILE A O 1
ATOM 655 N N . HIS A 1 86 ? 9.211 -3.519 -11.277 1.00 95.50 86 HIS A N 1
ATOM 656 C CA . HIS A 1 86 ? 10.378 -4.393 -11.473 1.00 95.50 86 HIS A CA 1
ATOM 657 C C . HIS A 1 86 ? 11.580 -4.053 -10.588 1.00 95.50 86 HIS A C 1
ATOM 659 O O . HIS A 1 86 ? 12.477 -4.877 -10.462 1.00 95.50 86 HIS A O 1
ATOM 665 N N . ARG A 1 87 ? 11.615 -2.857 -9.995 1.00 96.12 87 ARG A N 1
ATOM 666 C CA . ARG A 1 87 ? 12.696 -2.436 -9.094 1.00 96.12 87 ARG A CA 1
ATOM 667 C C . ARG A 1 87 ? 12.402 -2.727 -7.623 1.00 96.12 87 ARG A C 1
ATOM 669 O O . ARG A 1 87 ? 13.236 -2.414 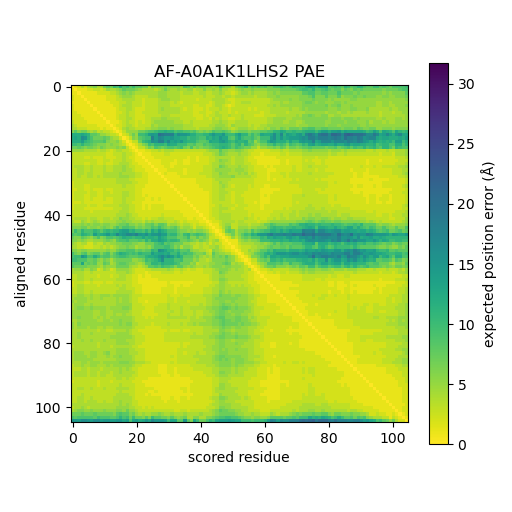-6.783 1.00 96.12 87 ARG A O 1
ATOM 676 N N . LEU A 1 88 ? 11.215 -3.245 -7.318 1.00 97.56 88 LEU A N 1
ATOM 677 C CA . LEU A 1 88 ? 10.759 -3.495 -5.956 1.00 97.56 88 LEU A CA 1
ATOM 678 C C . LEU A 1 88 ? 10.915 -4.979 -5.617 1.00 97.56 88 LEU A C 1
ATOM 680 O O . LEU A 1 88 ? 10.834 -5.828 -6.505 1.00 97.56 88 LEU A O 1
ATOM 684 N N . ASP A 1 89 ? 11.080 -5.281 -4.331 1.00 97.81 89 ASP A N 1
ATOM 685 C CA . ASP A 1 89 ? 11.009 -6.646 -3.803 1.00 97.81 89 ASP A CA 1
ATOM 686 C C . ASP A 1 89 ? 9.538 -7.087 -3.756 1.00 97.81 89 ASP A C 1
ATOM 688 O O . ASP A 1 89 ? 8.815 -6.879 -2.775 1.00 97.81 89 ASP A O 1
ATOM 692 N N . LYS A 1 90 ? 9.058 -7.603 -4.891 1.00 97.06 90 LYS A N 1
ATOM 693 C CA . LYS A 1 90 ? 7.650 -7.967 -5.072 1.00 97.06 90 LYS A CA 1
ATOM 694 C C . LYS A 1 90 ? 7.260 -9.093 -4.129 1.00 97.06 90 LYS A C 1
ATOM 696 O O . LYS A 1 90 ? 6.160 -9.067 -3.588 1.00 97.06 90 LYS A O 1
ATOM 701 N N . GLU A 1 91 ? 8.146 -10.059 -3.929 1.00 97.69 91 GLU A N 1
ATOM 702 C CA . GLU A 1 91 ? 7.927 -11.218 -3.077 1.00 97.69 91 GLU A CA 1
ATOM 703 C C . GLU A 1 91 ? 7.706 -10.788 -1.623 1.00 97.69 91 GLU A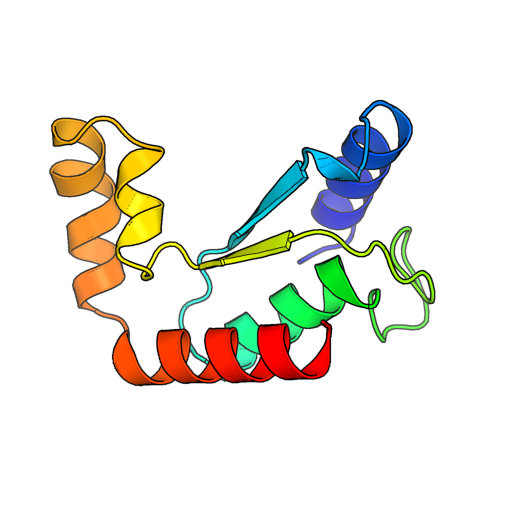 C 1
ATOM 705 O O . GLU A 1 91 ? 6.692 -11.162 -1.025 1.00 97.69 91 GLU A O 1
ATOM 710 N N . ALA A 1 92 ? 8.589 -9.947 -1.074 1.00 98.19 92 ALA A N 1
ATOM 711 C CA . ALA A 1 92 ? 8.453 -9.448 0.292 1.00 98.19 92 ALA A CA 1
ATOM 712 C C . ALA A 1 92 ? 7.178 -8.612 0.476 1.00 98.19 92 ALA A C 1
ATOM 714 O O . ALA A 1 92 ? 6.467 -8.778 1.473 1.00 98.19 92 ALA A O 1
ATOM 715 N N . ILE A 1 93 ? 6.858 -7.740 -0.488 1.00 98.31 93 ILE A N 1
ATOM 716 C CA . ILE A 1 93 ? 5.640 -6.920 -0.443 1.00 98.31 93 ILE A CA 1
ATOM 717 C C . ILE A 1 93 ? 4.393 -7.810 -0.500 1.00 98.31 93 ILE A C 1
ATOM 719 O O . ILE A 1 93 ? 3.521 -7.688 0.359 1.00 98.31 93 ILE A O 1
ATOM 723 N N . CYS A 1 94 ? 4.306 -8.730 -1.463 1.00 97.56 94 CYS A N 1
ATOM 724 C CA . CYS A 1 94 ? 3.162 -9.632 -1.614 1.00 97.56 94 CYS A CA 1
ATOM 725 C C . CYS A 1 94 ? 2.946 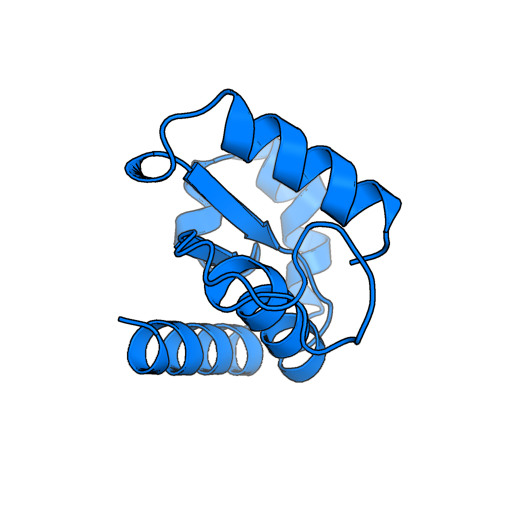-10.491 -0.364 1.00 97.56 94 CYS A C 1
ATOM 727 O O . CYS A 1 94 ? 1.812 -10.600 0.111 1.00 97.56 94 CYS A O 1
ATOM 729 N N . GLN A 1 95 ? 4.019 -11.053 0.205 1.00 97.81 95 GLN A N 1
ATOM 730 C CA . GLN A 1 95 ? 3.931 -11.831 1.440 1.00 97.81 95 GLN A CA 1
ATOM 731 C C . GLN A 1 95 ? 3.390 -10.977 2.590 1.00 97.81 95 GLN A C 1
ATOM 733 O O . GLN A 1 95 ? 2.453 -11.381 3.278 1.00 97.81 95 GLN A O 1
ATOM 738 N N . ARG A 1 96 ? 3.909 -9.756 2.761 1.00 97.38 96 ARG A N 1
ATOM 739 C CA . ARG A 1 96 ? 3.443 -8.855 3.819 1.00 97.38 96 ARG A CA 1
ATOM 740 C C . AR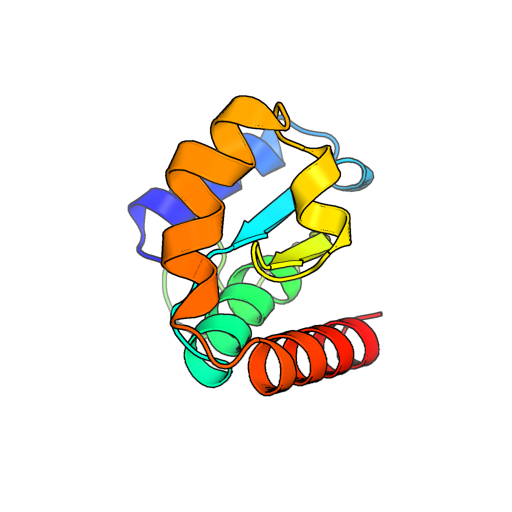G A 1 96 ? 1.976 -8.461 3.642 1.00 97.38 96 ARG A C 1
ATOM 742 O O . ARG A 1 96 ? 1.223 -8.471 4.614 1.00 97.38 96 ARG A O 1
ATOM 749 N N . MET A 1 97 ? 1.548 -8.157 2.418 1.00 96.38 97 MET A N 1
ATOM 750 C CA . MET A 1 97 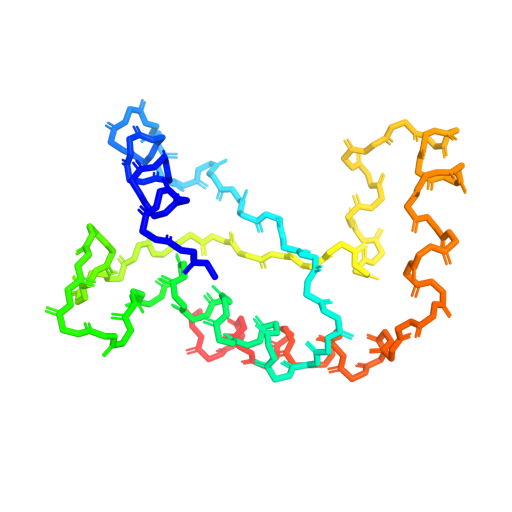? 0.147 -7.842 2.114 1.00 96.38 97 MET A CA 1
ATOM 751 C C . MET A 1 97 ? -0.784 -9.027 2.395 1.00 96.38 97 MET A C 1
ATOM 753 O O . MET A 1 97 ? -1.885 -8.836 2.920 1.00 96.38 97 MET A O 1
ATOM 757 N N . HIS A 1 98 ? -0.342 -10.251 2.096 1.00 95.56 98 HIS A N 1
ATOM 758 C C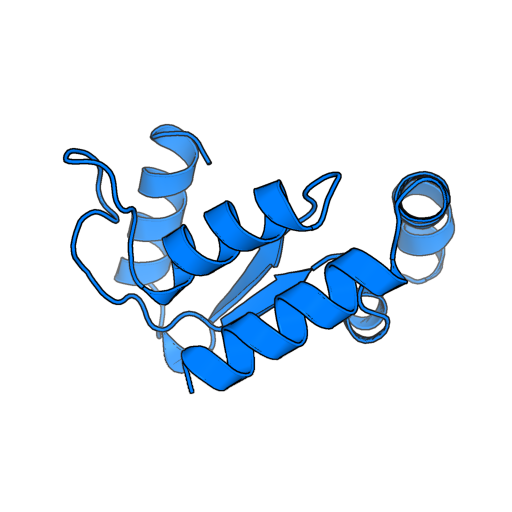A . HIS A 1 98 ? -1.068 -11.469 2.448 1.00 95.56 98 HIS A CA 1
ATOM 759 C C . HIS A 1 98 ? -1.244 -11.604 3.968 1.00 95.56 98 HIS A C 1
ATOM 761 O O . HIS A 1 98 ? -2.371 -11.793 4.436 1.00 95.56 98 HIS A O 1
ATOM 767 N N . ASP A 1 99 ? -0.165 -11.444 4.735 1.00 95.12 99 ASP A N 1
ATOM 768 C CA . ASP A 1 99 ? -0.183 -11.578 6.196 1.00 95.12 99 ASP A CA 1
ATOM 769 C C . ASP A 1 99 ? -1.137 -10.566 6.852 1.00 95.12 99 ASP A C 1
ATOM 771 O O . ASP A 1 99 ? -1.920 -10.921 7.736 1.00 95.12 99 ASP A O 1
ATOM 775 N N . ILE A 1 100 ? -1.138 -9.316 6.376 1.00 92.06 100 ILE A N 1
ATOM 776 C CA . ILE A 1 100 ? -2.022 -8.253 6.880 1.00 92.06 100 ILE A CA 1
ATOM 777 C C . ILE A 1 100 ? -3.485 -8.563 6.581 1.00 92.06 100 ILE A C 1
ATOM 779 O O . ILE A 1 100 ? -4.335 -8.449 7.464 1.00 92.06 100 ILE A O 1
ATOM 783 N N . ARG A 1 101 ? -3.805 -8.983 5.352 1.00 90.50 101 ARG A N 1
ATOM 784 C CA . ARG A 1 101 ? -5.186 -9.343 5.000 1.00 90.50 101 ARG A CA 1
ATOM 785 C C . ARG A 1 101 ? -5.686 -10.537 5.804 1.00 90.50 101 ARG A C 1
ATOM 787 O O . ARG A 1 101 ? -6.850 -10.549 6.180 1.00 90.50 101 ARG A O 1
ATOM 794 N N . LYS A 1 102 ? -4.814 -11.500 6.112 1.00 90.31 102 LYS A N 1
ATOM 795 C CA . LYS A 1 102 ? -5.142 -12.634 6.983 1.00 90.31 102 LYS A CA 1
ATOM 796 C C . LYS A 1 102 ? -5.355 -12.215 8.442 1.00 90.31 102 LYS A C 1
ATOM 798 O O . LYS A 1 102 ? -6.212 -12.782 9.103 1.00 90.31 102 LYS A O 1
ATOM 803 N N . LYS A 1 103 ? -4.588 -11.241 8.941 1.00 86.31 103 LYS A N 1
ATOM 804 C CA . LYS A 1 103 ? -4.746 -10.663 10.289 1.00 86.31 103 LYS A CA 1
ATOM 805 C C . LYS A 1 103 ? -6.050 -9.864 10.435 1.00 86.31 103 LYS A C 1
ATOM 807 O O . LYS A 1 103 ? -6.616 -9.836 11.522 1.00 86.31 103 LYS A O 1
ATOM 812 N N . ASN A 1 104 ? -6.487 -9.201 9.363 1.00 76.81 104 ASN A N 1
ATOM 813 C CA . ASN A 1 104 ? -7.609 -8.257 9.381 1.00 76.81 104 ASN A CA 1
ATOM 814 C C . ASN A 1 104 ? -8.954 -8.847 8.912 1.00 76.81 104 ASN A C 1
ATOM 816 O O . ASN A 1 104 ? -9.968 -8.151 9.015 1.00 76.81 104 ASN A O 1
ATOM 820 N N . GLY A 1 105 ? -8.956 -10.060 8.349 1.00 63.91 105 GLY A N 1
ATOM 821 C CA . GLY A 1 105 ? -10.159 -10.804 7.949 1.00 63.91 105 GLY A CA 1
ATOM 822 C C . GLY A 1 105 ? -10.773 -11.575 9.106 1.00 63.91 105 GLY A C 1
ATOM 823 O O . GLY A 1 105 ? -12.021 -11.647 9.136 1.00 63.91 105 GLY A O 1
#

Solvent-accessible surface area (backbone atoms only — not comparable to full-atom values): 6116 Å² total; per-residue (Å²): 131,56,69,66,57,36,48,54,49,49,53,53,47,76,78,43,69,56,89,79,46,68,49,80,44,81,58,78,45,37,68,59,36,46,54,53,45,41,30,52,23,55,15,30,91,55,97,69,62,80,38,38,83,40,67,62,69,35,45,70,47,49,63,71,40,78,74,46,55,76,82,44,58,68,71,55,37,58,72,69,42,47,72,59,52,72,75,37,65,48,66,57,30,49,52,46,54,50,54,50,50,66,75,75,107